Protein AF-A0A285PIR1-F1 (afdb_monomer)

Radius of gyration: 31.99 Å; Cα contacts (8 Å, |Δi|>4): 7; chains: 1; bounding box: 63×36×72 Å

Secondary structure (DSSP, 8-state):
--HHHHHHHHSHHHHHHHHHHHHHHHHHHHHHHHHHHHHHHHHHHHHHHHHHHHHHHHHHHHHHHTS-HHHHHHHHHHHH--

Organism: NCBI:txid372072

Foldseek 3Di:
DCVVVVVLVPDPNSVVVVVVCVVVVVVVVVVVVVVVVVVVVVVVVVVVVVVVVVVVVVVVVVVVVVDDVVNVVVVVVVVVVD

Mean predicted aligned error: 16.41 Å

pLDDT: mean 70.85, std 9.52, range [49.78, 91.06]

Structure (mmCIF, N/CA/C/O backbone):
data_AF-A0A285PIR1-F1
#
_entry.id   AF-A0A285PIR1-F1
#
loop_
_atom_site.group_PDB
_atom_site.id
_atom_site.type_symbol
_atom_site.label_atom_id
_atom_site.label_alt_id
_atom_site.label_comp_id
_atom_site.label_asym_id
_atom_site.label_entity_id
_atom_site.label_seq_id
_atom_site.pdbx_PDB_ins_code
_atom_site.Cartn_x
_atom_site.Cartn_y
_atom_site.Cartn_z
_atom_site.occupancy
_atom_site.B_iso_or_equiv
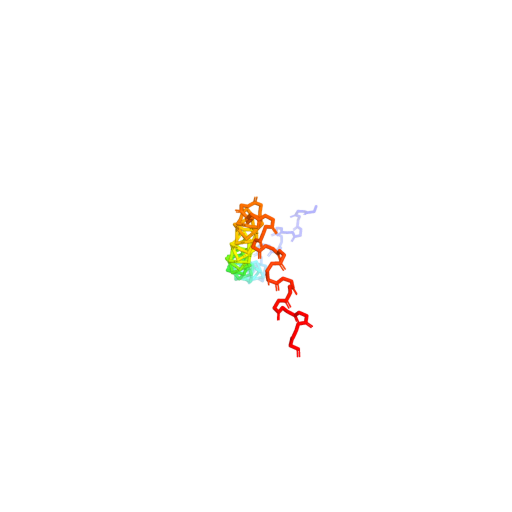_atom_site.auth_seq_id
_atom_site.auth_comp_id
_atom_site.auth_asym_id
_atom_site.auth_atom_id
_atom_site.pdbx_PDB_model_num
ATOM 1 N N . MET A 1 1 ? -31.854 14.426 15.765 1.00 49.78 1 MET A N 1
ATOM 2 C CA . MET A 1 1 ? -31.055 13.179 15.686 1.00 49.78 1 MET A CA 1
ATOM 3 C C . MET A 1 1 ? -29.959 13.140 16.765 1.00 49.78 1 MET A C 1
ATOM 5 O O . MET A 1 1 ? -28.869 12.656 16.521 1.00 49.78 1 MET A O 1
ATOM 9 N N . SER A 1 2 ? -30.238 13.658 17.967 1.00 59.66 2 SER A N 1
ATOM 10 C CA . SER A 1 2 ? -29.235 13.903 19.026 1.00 59.66 2 SER A CA 1
ATOM 11 C C . SER A 1 2 ? -29.652 13.325 20.386 1.00 59.66 2 SER A C 1
ATOM 13 O O . SER A 1 2 ? -28.791 13.014 21.199 1.00 59.66 2 SER A O 1
ATOM 15 N N . VAL A 1 3 ? -30.952 13.089 20.601 1.00 61.84 3 VAL A N 1
ATOM 16 C CA . VAL A 1 3 ? -31.499 12.535 21.856 1.00 61.84 3 VAL A CA 1
ATOM 17 C C . VAL A 1 3 ? -31.222 11.030 22.003 1.00 61.84 3 VAL A C 1
ATOM 19 O O . VAL A 1 3 ? -30.950 10.554 23.096 1.00 61.84 3 VAL A O 1
ATOM 22 N N . LEU A 1 4 ? -31.221 10.270 20.901 1.00 62.03 4 LEU A N 1
ATOM 23 C CA . LEU A 1 4 ? -30.888 8.835 20.919 1.00 62.03 4 LEU A CA 1
ATOM 24 C C . LEU A 1 4 ? -29.405 8.586 21.237 1.00 62.03 4 LEU A C 1
ATOM 26 O O . LEU A 1 4 ? -29.071 7.660 21.971 1.00 62.03 4 LEU A O 1
ATOM 30 N N . LEU A 1 5 ? -28.522 9.441 20.713 1.00 61.25 5 LEU A N 1
ATOM 31 C CA . LEU A 1 5 ? -27.078 9.376 20.947 1.00 61.25 5 LEU A CA 1
ATOM 32 C C . LEU A 1 5 ? -26.712 9.741 22.390 1.00 61.25 5 LEU A C 1
ATOM 34 O O . LEU A 1 5 ? -25.848 9.091 22.972 1.00 61.25 5 LEU A O 1
ATOM 38 N N . SER A 1 6 ? -27.385 10.732 22.983 1.00 61.22 6 SER A N 1
ATOM 39 C CA . SER A 1 6 ? -27.184 11.090 24.392 1.00 61.22 6 SER A CA 1
ATOM 40 C C . SER A 1 6 ? -27.755 10.048 25.357 1.00 61.22 6 SER A C 1
ATOM 42 O O . SER A 1 6 ? -27.190 9.830 26.426 1.00 61.22 6 SER A O 1
ATOM 44 N N . TRP A 1 7 ? -28.830 9.351 24.976 1.00 62.09 7 TRP A N 1
ATOM 45 C CA . TRP A 1 7 ? -29.389 8.265 25.785 1.00 62.09 7 TRP A CA 1
ATOM 46 C C . TRP A 1 7 ? -28.494 7.016 25.775 1.00 62.09 7 TRP A C 1
ATOM 48 O O . TRP A 1 7 ? -28.241 6.432 26.830 1.00 62.09 7 TRP A O 1
ATOM 58 N N . LEU A 1 8 ? -27.933 6.656 24.610 1.00 59.88 8 LEU A N 1
ATOM 59 C CA . LEU A 1 8 ? -26.960 5.563 24.490 1.00 59.88 8 LEU A CA 1
ATOM 60 C C . LEU A 1 8 ? -25.627 5.879 25.182 1.00 59.88 8 LEU A C 1
ATOM 62 O O . LEU A 1 8 ? -25.033 4.990 25.790 1.00 59.88 8 LEU A O 1
ATOM 66 N N . SER A 1 9 ? -25.137 7.120 25.111 1.00 59.59 9 SER A N 1
ATOM 67 C CA . SER A 1 9 ? -23.857 7.489 25.733 1.00 59.59 9 SER A CA 1
ATOM 68 C C . SER A 1 9 ? -23.919 7.523 27.265 1.00 59.59 9 SER A C 1
ATOM 70 O O . SER A 1 9 ? -22.904 7.282 27.922 1.00 59.59 9 SER A O 1
ATOM 72 N N . ALA A 1 10 ? -25.106 7.751 27.838 1.00 63.16 10 ALA A N 1
ATOM 73 C CA . ALA A 1 10 ? -25.347 7.695 29.278 1.00 63.16 10 ALA A CA 1
ATOM 74 C C . ALA A 1 10 ? -25.443 6.255 29.824 1.00 63.16 10 ALA A C 1
ATOM 76 O O . ALA A 1 10 ? -25.287 6.033 31.026 1.00 63.16 10 ALA A O 1
ATOM 77 N N . THR A 1 11 ? -25.670 5.255 28.964 1.00 69.00 11 THR A N 1
ATOM 78 C CA . THR A 1 11 ? -25.784 3.850 29.373 1.00 69.00 11 THR A CA 1
ATOM 79 C C . THR A 1 11 ? -24.430 3.133 29.326 1.00 69.00 11 THR A C 1
ATOM 81 O O . THR A 1 11 ? -23.651 3.284 28.384 1.00 69.00 11 THR A O 1
ATOM 84 N N . LYS A 1 12 ? -24.155 2.261 30.314 1.00 72.12 12 LYS A N 1
ATOM 85 C CA . LYS A 1 12 ? -22.940 1.411 30.355 1.00 72.12 12 LYS A CA 1
ATOM 86 C C . LYS A 1 12 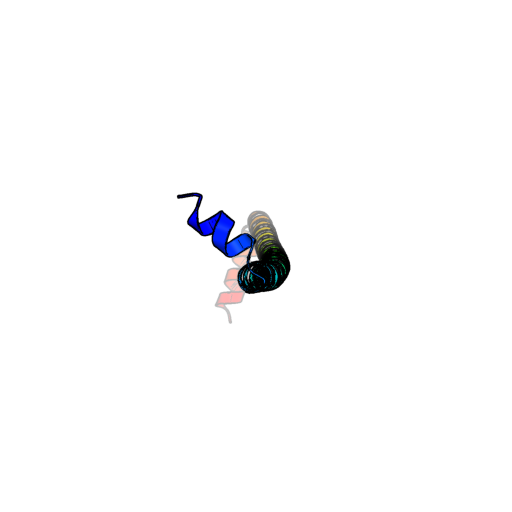? -22.705 0.643 29.045 1.00 72.12 12 LYS A C 1
ATOM 88 O O . LYS A 1 12 ? -21.558 0.447 28.653 1.00 72.12 12 LYS A O 1
ATOM 93 N N . VAL A 1 13 ? -23.785 0.254 28.364 1.00 75.56 13 VAL A N 1
ATOM 94 C CA . VAL A 1 13 ? -23.760 -0.480 27.092 1.00 75.56 13 VAL A CA 1
ATOM 95 C C . VAL A 1 13 ? -23.210 0.376 25.946 1.00 75.56 13 VAL A C 1
ATOM 97 O O . VAL A 1 13 ? -22.342 -0.093 25.217 1.00 75.56 13 VAL A O 1
ATOM 100 N N . GLY A 1 14 ? -23.623 1.641 25.807 1.00 71.69 14 GLY A N 1
ATOM 101 C CA . GLY A 1 14 ? -23.129 2.502 24.726 1.00 71.69 14 GLY A CA 1
ATOM 102 C C . GLY A 1 14 ? -21.652 2.867 24.879 1.00 71.69 14 GLY A C 1
ATOM 103 O O . GLY A 1 14 ? -20.924 2.893 23.888 1.00 71.69 14 GLY A O 1
ATOM 104 N N . ARG A 1 15 ? -21.167 3.037 26.120 1.00 77.69 15 ARG A N 1
ATOM 105 C CA . ARG A 1 15 ? -19.723 3.167 26.394 1.00 77.69 15 ARG A CA 1
ATOM 106 C C . ARG A 1 15 ? -18.94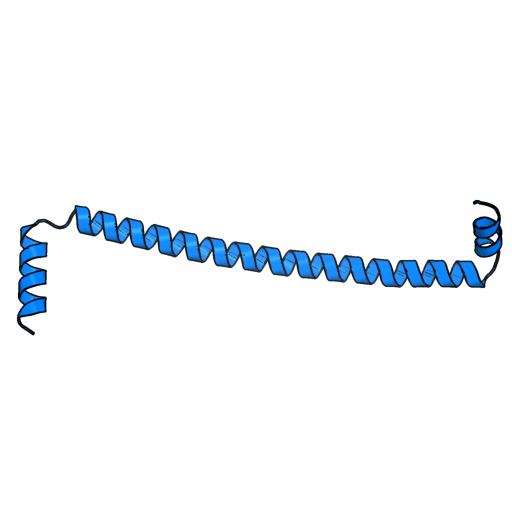7 1.924 25.972 1.00 77.69 15 ARG A C 1
ATOM 108 O O . ARG A 1 15 ? -17.886 2.061 25.371 1.00 77.69 15 ARG A O 1
ATOM 115 N N . TRP A 1 16 ? -19.465 0.732 26.258 1.00 83.69 16 TRP A N 1
ATOM 116 C CA . TRP A 1 16 ? -18.840 -0.517 25.824 1.00 83.69 16 TRP A CA 1
ATOM 117 C C . TRP A 1 16 ? -18.768 -0.614 24.302 1.00 83.69 16 TRP A C 1
ATOM 119 O O . TRP A 1 16 ? -17.682 -0.798 23.766 1.00 83.69 16 TRP A O 1
ATOM 129 N N . VAL A 1 17 ? -19.883 -0.377 23.606 1.00 82.25 17 VAL A N 1
ATOM 130 C CA . VAL A 1 17 ? -19.939 -0.403 22.136 1.00 82.25 17 VAL A CA 1
ATOM 131 C C . VAL A 1 17 ? -18.951 0.593 21.527 1.00 82.25 17 VAL A C 1
ATOM 133 O O . VAL A 1 17 ? -18.163 0.216 20.664 1.00 82.25 17 VAL A O 1
ATOM 136 N N . ALA A 1 18 ? -18.922 1.836 22.013 1.00 81.88 18 ALA A N 1
ATOM 137 C CA . ALA A 1 18 ? -17.979 2.846 21.535 1.00 81.88 18 ALA A CA 1
ATOM 138 C C . ALA A 1 18 ? -16.517 2.430 21.758 1.00 81.88 18 ALA A C 1
ATOM 140 O O . ALA A 1 18 ? -15.681 2.612 20.877 1.00 81.88 18 ALA A O 1
ATOM 141 N N . THR A 1 19 ? -16.212 1.828 22.911 1.00 84.25 19 THR A N 1
ATOM 142 C CA . THR A 1 19 ? -14.852 1.379 23.244 1.00 84.25 19 THR A CA 1
ATOM 143 C C . THR A 1 19 ? -14.428 0.203 22.362 1.00 84.25 19 THR A C 1
ATOM 145 O O . THR A 1 19 ? -13.312 0.189 21.848 1.00 84.25 19 THR A O 1
ATOM 148 N N . THR A 1 20 ? -15.327 -0.755 22.119 1.00 86.56 20 THR A N 1
ATOM 149 C CA . THR A 1 20 ? -15.088 -1.888 21.216 1.00 86.56 20 THR A CA 1
ATOM 150 C C . THR A 1 20 ? -14.883 -1.422 19.778 1.00 86.56 20 THR A C 1
ATOM 152 O O . THR A 1 20 ? -13.936 -1.858 19.127 1.00 86.56 20 THR A O 1
ATOM 155 N N . PHE A 1 21 ? -15.709 -0.496 19.287 1.00 87.69 21 PHE A N 1
ATOM 156 C CA . PHE A 1 21 ? -15.529 0.082 17.955 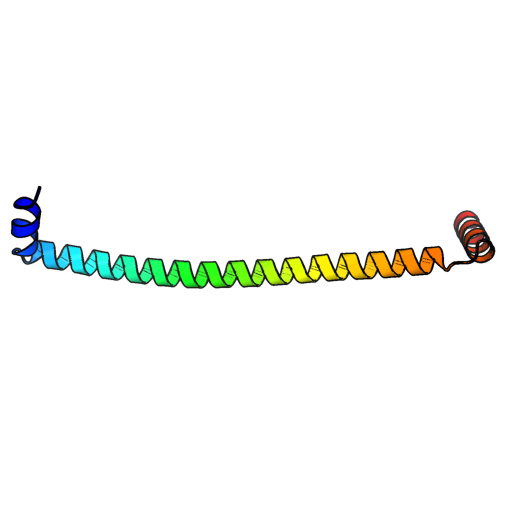1.00 87.69 21 PHE A CA 1
ATOM 157 C C . PHE A 1 21 ? -14.229 0.881 17.839 1.00 87.69 21 PHE A C 1
ATOM 159 O O . PHE A 1 21 ? -13.546 0.771 16.824 1.00 87.69 21 PHE A O 1
ATOM 166 N N . ALA A 1 22 ? -13.847 1.636 18.871 1.00 87.62 22 ALA A N 1
ATOM 167 C CA . ALA A 1 22 ? -12.580 2.363 18.888 1.00 87.62 22 ALA A CA 1
ATOM 168 C C . ALA A 1 22 ? -11.369 1.414 18.850 1.00 87.62 22 ALA A C 1
ATOM 170 O O . ALA A 1 22 ? -10.412 1.668 18.120 1.00 87.62 22 ALA A O 1
ATOM 171 N N . LEU A 1 23 ? -11.427 0.299 19.586 1.00 91.06 23 LEU A N 1
ATOM 172 C CA . LEU A 1 23 ? -10.398 -0.746 19.571 1.00 91.06 23 LEU A CA 1
ATOM 173 C C . LEU A 1 23 ? -10.298 -1.450 18.214 1.00 91.06 23 LEU A C 1
ATOM 175 O O . LEU A 1 23 ? -9.204 -1.624 17.684 1.00 91.06 23 LEU A O 1
ATOM 179 N N . LEU A 1 24 ? -11.430 -1.838 17.627 1.00 89.88 24 LEU A N 1
ATOM 180 C CA . LEU A 1 24 ? -11.441 -2.475 16.308 1.00 89.88 24 LEU A CA 1
ATOM 181 C C . LEU A 1 24 ? -10.975 -1.508 15.213 1.00 89.88 24 LEU A C 1
ATOM 183 O O . LEU A 1 24 ? -10.201 -1.890 14.337 1.00 89.88 24 LEU A O 1
ATOM 187 N N . GLY A 1 25 ? -11.396 -0.245 15.288 1.00 89.38 25 GLY A N 1
ATOM 188 C CA . GLY A 1 25 ? -10.977 0.802 14.363 1.00 89.38 25 GLY A CA 1
ATOM 189 C C . GLY A 1 25 ? -9.476 1.085 14.432 1.00 89.38 25 GLY A C 1
ATOM 190 O O . GLY A 1 25 ? -8.834 1.211 13.390 1.00 89.38 25 GLY A O 1
ATOM 191 N N . SER A 1 26 ? -8.887 1.129 15.631 1.00 87.19 26 SER A N 1
ATOM 192 C CA . SER A 1 26 ? -7.444 1.355 15.785 1.00 87.19 26 SER A CA 1
ATOM 193 C C . SER A 1 26 ? -6.618 0.191 15.232 1.00 87.19 26 SER A C 1
ATOM 195 O O . SER A 1 26 ? -5.657 0.422 14.498 1.00 87.19 26 SER A O 1
ATOM 197 N N . LEU A 1 27 ? -7.038 -1.054 15.478 1.00 87.31 27 LEU A N 1
ATOM 198 C CA . LEU A 1 27 ? -6.425 -2.247 14.887 1.00 87.31 27 LEU A CA 1
ATOM 199 C C . LEU A 1 27 ? -6.503 -2.236 13.356 1.00 87.31 27 LEU A C 1
ATOM 201 O O . LEU A 1 27 ? -5.504 -2.506 12.688 1.00 87.31 27 LEU A O 1
ATOM 205 N N . ALA A 1 28 ? -7.659 -1.873 12.795 1.00 84.94 28 ALA A N 1
ATOM 206 C CA . ALA A 1 28 ? -7.843 -1.777 11.350 1.00 84.94 28 ALA A CA 1
ATOM 207 C C . ALA A 1 28 ? -6.947 -0.698 10.718 1.00 84.94 28 ALA A C 1
ATOM 209 O O . ALA A 1 28 ? -6.346 -0.938 9.671 1.00 84.94 28 ALA A O 1
ATOM 210 N N . LEU A 1 29 ? -6.800 0.464 11.364 1.00 83.94 29 LEU A N 1
ATOM 211 C CA . LEU A 1 29 ? -5.911 1.533 10.898 1.00 83.94 29 LEU A CA 1
ATOM 212 C C . LEU A 1 29 ? -4.442 1.108 10.921 1.00 83.94 29 LEU A C 1
ATOM 214 O O . LEU A 1 29 ? -3.720 1.360 9.957 1.00 83.94 29 LEU A O 1
ATOM 218 N N . ILE A 1 30 ? -4.006 0.429 11.985 1.00 84.00 30 ILE A N 1
ATOM 219 C CA . ILE A 1 30 ? -2.644 -0.106 12.082 1.00 84.00 30 ILE A CA 1
ATOM 220 C C . ILE A 1 30 ? -2.407 -1.116 10.954 1.00 84.00 30 ILE A C 1
ATOM 222 O O . ILE A 1 30 ? -1.445 -0.974 10.198 1.00 84.00 30 ILE A O 1
ATOM 226 N N . ALA A 1 31 ? -3.311 -2.083 10.777 1.00 81.06 31 ALA A N 1
ATOM 227 C CA . ALA A 1 31 ? -3.214 -3.082 9.715 1.00 81.06 31 ALA A CA 1
ATOM 228 C C . ALA A 1 31 ? -3.166 -2.439 8.318 1.00 81.06 31 ALA A C 1
ATOM 230 O O . ALA A 1 31 ? -2.304 -2.783 7.507 1.00 81.06 31 ALA A O 1
ATOM 231 N N . ALA A 1 32 ? -4.027 -1.455 8.050 1.00 78.81 32 ALA A N 1
ATOM 232 C CA . ALA A 1 32 ? -4.037 -0.716 6.792 1.00 78.81 32 ALA A CA 1
ATOM 233 C C . ALA A 1 32 ? -2.731 0.061 6.567 1.00 78.81 32 ALA A C 1
ATOM 235 O O . ALA A 1 32 ? -2.212 0.082 5.451 1.00 78.81 32 ALA A O 1
ATOM 236 N N . HIS A 1 33 ? -2.163 0.660 7.616 1.00 78.19 33 HIS A N 1
ATOM 237 C CA . HIS A 1 33 ? -0.913 1.408 7.520 1.00 78.19 33 HIS A CA 1
ATOM 238 C C . HIS A 1 33 ? 0.288 0.496 7.225 1.00 78.19 33 HIS A C 1
ATOM 240 O O . HIS A 1 33 ? 1.114 0.812 6.364 1.00 78.19 33 HIS A O 1
ATOM 246 N N . PHE A 1 34 ? 0.355 -0.673 7.870 1.00 74.75 34 PHE A N 1
ATOM 247 C CA . PHE A 1 34 ? 1.363 -1.693 7.569 1.00 74.75 34 PHE A CA 1
ATOM 248 C C . PHE A 1 34 ? 1.201 -2.262 6.155 1.00 74.75 34 PHE A C 1
ATOM 250 O O . PHE A 1 34 ? 2.187 -2.384 5.425 1.00 74.75 34 PHE A O 1
ATOM 257 N N . TYR A 1 35 ? -0.033 -2.538 5.729 1.00 73.56 35 TYR A N 1
ATOM 258 C CA . TYR A 1 35 ? -0.314 -3.028 4.381 1.00 73.56 35 TYR A CA 1
ATOM 259 C C . TYR A 1 35 ? 0.051 -1.995 3.303 1.00 73.56 35 TYR A C 1
ATOM 261 O O . TYR A 1 35 ? 0.681 -2.330 2.297 1.00 73.56 35 TYR A O 1
ATOM 269 N N . ALA A 1 36 ? -0.263 -0.717 3.534 1.00 69.06 36 ALA A N 1
ATOM 270 C CA . ALA A 1 36 ? 0.105 0.376 2.641 1.00 69.06 36 ALA A CA 1
ATOM 271 C C . ALA A 1 36 ? 1.630 0.525 2.517 1.00 69.06 36 ALA A C 1
ATOM 273 O O . ALA A 1 36 ? 2.130 0.634 1.398 1.00 69.06 36 ALA A O 1
ATOM 274 N N . LYS A 1 37 ? 2.375 0.451 3.633 1.00 63.22 37 LYS A N 1
ATOM 275 C CA . LYS A 1 37 ? 3.850 0.462 3.622 1.00 63.22 37 LYS A CA 1
ATOM 276 C C . LYS A 1 37 ? 4.452 -0.737 2.886 1.00 63.22 37 LYS A C 1
ATOM 278 O O . LYS A 1 37 ? 5.424 -0.575 2.150 1.00 63.22 37 LYS A O 1
ATOM 283 N N . GLY A 1 38 ? 3.880 -1.930 3.048 1.00 63.16 38 GLY A N 1
ATOM 284 C CA . GLY A 1 38 ? 4.325 -3.119 2.316 1.00 63.16 38 GLY A CA 1
ATOM 285 C C . GLY A 1 38 ? 4.121 -2.973 0.805 1.00 63.16 38 GLY A C 1
ATOM 286 O O . GLY A 1 38 ? 5.013 -3.277 0.011 1.00 63.16 38 GLY A O 1
ATOM 287 N N . LYS A 1 39 ? 2.969 -2.430 0.398 1.00 61.06 39 LYS A N 1
ATOM 288 C CA . LYS A 1 39 ? 2.616 -2.248 -1.014 1.00 61.06 39 LYS A CA 1
ATOM 289 C C . LYS A 1 39 ? 3.431 -1.146 -1.695 1.00 61.06 39 LYS A C 1
ATOM 291 O O . LYS A 1 39 ? 3.794 -1.300 -2.862 1.00 61.06 39 LYS A O 1
ATOM 296 N N . THR A 1 40 ? 3.755 -0.059 -0.993 1.00 60.31 40 THR A N 1
ATOM 297 C CA . THR A 1 40 ? 4.641 0.984 -1.531 1.00 60.31 40 THR A CA 1
ATOM 298 C C . THR A 1 40 ? 6.065 0.470 -1.694 1.00 60.31 40 THR A C 1
ATOM 300 O O . THR A 1 40 ? 6.634 0.652 -2.764 1.00 60.31 40 THR A O 1
ATOM 303 N N . ALA A 1 41 ? 6.603 -0.271 -0.720 1.00 60.66 41 ALA A N 1
ATOM 304 C CA . ALA A 1 41 ? 7.929 -0.879 -0.836 1.00 60.66 41 ALA A CA 1
ATOM 305 C C . ALA A 1 41 ? 8.036 -1.859 -2.021 1.00 60.66 41 ALA A C 1
ATOM 307 O O . ALA A 1 41 ? 9.042 -1.855 -2.734 1.00 60.66 41 ALA A O 1
ATOM 308 N N . MET A 1 42 ? 6.995 -2.663 -2.278 1.00 60.06 42 MET A N 1
ATOM 309 C CA . MET A 1 42 ? 6.961 -3.539 -3.457 1.00 60.06 42 MET A CA 1
ATOM 310 C C . MET A 1 42 ? 6.894 -2.754 -4.770 1.00 60.06 42 MET A C 1
ATOM 312 O O . MET A 1 42 ? 7.631 -3.073 -5.701 1.00 60.06 42 MET A O 1
ATOM 316 N N . ARG A 1 43 ? 6.067 -1.701 -4.847 1.00 60.72 43 ARG A N 1
ATOM 317 C CA . ARG A 1 43 ? 5.992 -0.840 -6.040 1.00 60.72 43 ARG A CA 1
ATOM 318 C C . ARG A 1 43 ? 7.331 -0.185 -6.362 1.00 60.72 43 ARG A C 1
ATOM 320 O O . ARG A 1 43 ? 7.729 -0.193 -7.521 1.00 60.72 43 ARG A O 1
ATOM 327 N N . THR A 1 44 ? 8.049 0.312 -5.357 1.00 61.59 44 THR A N 1
ATOM 328 C CA . THR A 1 44 ? 9.358 0.946 -5.563 1.00 61.59 44 THR A CA 1
ATOM 329 C C . THR A 1 44 ? 10.408 -0.055 -6.046 1.00 61.59 44 THR A C 1
ATOM 331 O O . THR A 1 44 ? 11.219 0.283 -6.904 1.00 61.59 44 THR A O 1
ATOM 334 N N . LYS A 1 45 ? 10.387 -1.301 -5.546 1.00 67.12 45 LYS A N 1
ATOM 335 C CA . LYS A 1 45 ? 11.278 -2.365 -6.042 1.00 67.12 45 LYS A CA 1
ATOM 336 C C . LYS A 1 45 ? 10.999 -2.707 -7.504 1.00 67.12 45 LYS A C 1
ATOM 338 O O . LYS A 1 45 ? 11.936 -2.777 -8.290 1.00 67.12 45 LYS A O 1
ATOM 343 N N . HIS A 1 46 ? 9.729 -2.856 -7.875 1.00 64.88 46 HIS A N 1
ATOM 344 C CA . HIS A 1 46 ? 9.349 -3.115 -9.264 1.00 64.88 46 HIS A CA 1
ATOM 345 C C . HIS A 1 46 ? 9.710 -1.956 -10.195 1.00 64.88 46 HIS A C 1
ATOM 347 O O . HIS A 1 46 ? 10.246 -2.183 -11.271 1.00 64.88 46 HIS A O 1
ATOM 353 N N . GLN A 1 47 ? 9.483 -0.711 -9.772 1.00 67.69 47 GLN A N 1
ATOM 354 C CA . GLN A 1 47 ? 9.872 0.455 -10.565 1.00 67.69 47 GLN A CA 1
ATOM 355 C C . GLN A 1 47 ? 11.386 0.536 -10.767 1.00 67.69 47 GLN A C 1
ATOM 357 O O . GLN A 1 47 ? 11.815 0.827 -11.877 1.00 67.69 47 GLN A O 1
ATOM 362 N N . ARG A 1 48 ? 12.193 0.230 -9.741 1.00 69.44 48 ARG A N 1
ATOM 363 C CA . ARG A 1 48 ? 13.656 0.165 -9.887 1.00 69.44 48 ARG A CA 1
ATOM 364 C C . ARG A 1 48 ? 14.088 -0.903 -10.886 1.00 69.44 48 ARG A C 1
ATOM 366 O O . ARG A 1 48 ? 14.879 -0.584 -11.756 1.00 69.44 48 ARG A O 1
ATOM 373 N N . GLN A 1 49 ? 13.528 -2.110 -10.808 1.00 73.94 49 GLN A N 1
ATOM 374 C CA . GLN A 1 49 ? 13.848 -3.179 -11.761 1.00 73.94 49 GLN A CA 1
ATOM 375 C C . GLN A 1 49 ? 13.477 -2.809 -13.202 1.00 73.94 49 GLN A C 1
ATOM 377 O O . GLN A 1 49 ? 14.239 -3.088 -14.118 1.00 73.94 49 GLN A O 1
ATOM 382 N N . ILE A 1 50 ? 12.336 -2.147 -13.408 1.00 75.25 50 ILE A N 1
ATOM 383 C CA . ILE A 1 50 ? 11.925 -1.682 -14.741 1.00 75.25 50 ILE A CA 1
ATOM 384 C C . ILE A 1 50 ? 12.876 -0.593 -15.258 1.00 75.25 50 ILE A C 1
ATOM 386 O O . ILE A 1 50 ? 13.247 -0.612 -16.425 1.00 75.25 50 ILE A O 1
ATOM 390 N N . LEU A 1 51 ? 13.286 0.347 -14.403 1.00 76.69 51 LEU A N 1
ATOM 391 C CA . LEU A 1 51 ? 14.258 1.385 -14.764 1.00 76.69 51 LEU A CA 1
ATOM 392 C C . LEU A 1 51 ? 15.627 0.796 -15.122 1.00 76.69 51 LEU A C 1
ATOM 394 O O . LEU A 1 51 ? 16.232 1.234 -16.093 1.00 76.69 51 LEU A O 1
ATOM 398 N N . GLU A 1 52 ? 16.079 -0.209 -14.376 1.00 76.94 52 GLU A N 1
ATOM 399 C CA . GLU A 1 52 ? 17.346 -0.904 -14.613 1.00 76.94 52 GLU A CA 1
ATOM 400 C C . GLU A 1 52 ? 17.316 -1.694 -15.936 1.00 76.94 52 GLU A C 1
ATOM 402 O O . GLU A 1 52 ? 18.275 -1.644 -16.705 1.00 76.94 52 GLU A O 1
ATOM 407 N N . ASP A 1 53 ? 16.185 -2.336 -16.265 1.00 76.75 53 ASP A N 1
ATOM 408 C CA . ASP A 1 53 ? 15.989 -2.994 -17.568 1.00 76.75 53 ASP A CA 1
ATOM 409 C C . ASP A 1 53 ? 15.979 -1.981 -18.725 1.00 76.75 53 ASP A C 1
ATOM 411 O O . ASP A 1 53 ? 16.599 -2.206 -19.762 1.00 76.75 53 ASP A O 1
ATOM 415 N N . ILE A 1 54 ? 15.328 -0.8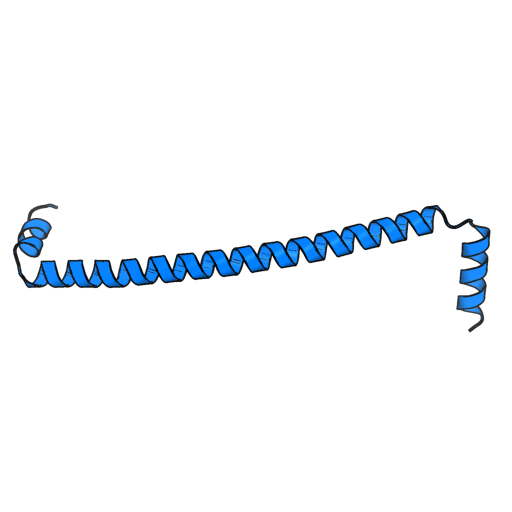26 -18.545 1.00 76.75 54 ILE A N 1
ATOM 416 C CA . ILE A 1 54 ? 15.306 0.244 -19.555 1.00 76.75 54 ILE A CA 1
ATOM 417 C C . ILE A 1 54 ? 16.703 0.846 -19.758 1.00 76.75 54 ILE A C 1
ATOM 419 O O . ILE A 1 54 ? 17.088 1.121 -20.895 1.00 76.75 54 ILE A O 1
ATOM 423 N N . GLU A 1 55 ? 17.471 1.054 -18.687 1.00 79.44 55 GLU A N 1
ATOM 424 C CA . GLU A 1 55 ? 18.838 1.572 -18.782 1.00 79.44 55 GLU A CA 1
ATOM 425 C C . GLU A 1 55 ? 19.762 0.580 -19.497 1.00 79.44 55 GLU A C 1
ATOM 427 O O . GLU A 1 55 ? 20.518 0.980 -20.383 1.00 79.44 55 GLU A O 1
ATOM 432 N N . ASN A 1 56 ? 19.659 -0.713 -19.176 1.00 76.44 56 ASN A N 1
ATOM 433 C CA . ASN A 1 56 ? 20.426 -1.752 -19.860 1.00 76.44 56 ASN A CA 1
ATOM 434 C C . ASN A 1 56 ? 20.073 -1.848 -21.344 1.00 76.44 56 ASN A C 1
ATOM 436 O O . ASN A 1 56 ? 20.980 -1.930 -22.168 1.00 76.44 56 ASN A O 1
ATOM 440 N N . ARG A 1 57 ? 18.787 -1.770 -21.707 1.00 71.06 57 ARG A N 1
ATOM 441 C CA . ARG A 1 57 ? 18.371 -1.731 -23.119 1.00 71.06 57 ARG A CA 1
ATOM 442 C C . ARG A 1 57 ? 18.924 -0.510 -23.843 1.00 71.06 57 ARG A C 1
ATOM 444 O O . ARG A 1 57 ? 19.452 -0.659 -24.932 1.00 71.06 57 ARG A O 1
ATOM 451 N N . ARG A 1 58 ? 18.890 0.677 -23.225 1.00 69.62 58 ARG A N 1
ATOM 452 C CA . ARG A 1 58 ? 19.485 1.885 -23.821 1.00 69.62 58 ARG A CA 1
ATOM 453 C C . ARG A 1 58 ? 20.990 1.774 -24.030 1.00 69.62 58 ARG A C 1
ATOM 455 O O . ARG A 1 58 ? 21.479 2.281 -25.030 1.00 69.62 58 ARG A O 1
ATOM 462 N N . LYS A 1 59 ? 21.723 1.164 -23.095 1.00 70.81 59 LYS A N 1
ATOM 463 C CA . LYS A 1 59 ? 23.161 0.907 -23.274 1.00 70.81 59 LYS A CA 1
ATOM 464 C C . LYS A 1 59 ? 23.401 -0.071 -24.415 1.00 70.81 59 LYS A C 1
ATOM 466 O O . LYS A 1 59 ? 24.277 0.177 -25.226 1.00 70.81 59 LYS A O 1
ATOM 471 N N . LEU A 1 60 ? 22.591 -1.125 -24.505 1.00 67.75 60 LEU A N 1
ATOM 472 C CA . LEU A 1 60 ? 22.690 -2.100 -25.585 1.00 67.75 60 LEU A CA 1
ATOM 473 C C . LEU A 1 60 ? 22.398 -1.466 -26.954 1.00 67.75 60 LEU A C 1
ATOM 475 O O . LEU A 1 60 ? 23.149 -1.694 -27.891 1.00 67.75 60 LEU A O 1
ATOM 479 N N . ASP A 1 61 ? 21.357 -0.637 -27.054 1.00 63.50 61 ASP A N 1
ATOM 480 C CA . ASP A 1 61 ? 21.025 0.097 -28.281 1.00 63.50 61 ASP A CA 1
ATOM 481 C C . ASP A 1 61 ? 22.122 1.113 -28.641 1.00 63.50 61 ASP A C 1
ATOM 483 O O . ASP A 1 61 ? 22.477 1.241 -29.806 1.00 63.50 61 ASP A O 1
ATOM 487 N N . ALA A 1 62 ? 22.708 1.797 -27.652 1.00 66.06 62 ALA A N 1
ATOM 488 C CA . ALA A 1 62 ? 23.817 2.725 -27.877 1.00 66.06 62 ALA A CA 1
ATOM 489 C C . ALA A 1 62 ? 25.110 2.016 -28.314 1.00 66.06 62 ALA A C 1
ATOM 491 O O . ALA A 1 62 ? 25.848 2.560 -29.137 1.00 66.06 62 ALA A O 1
ATOM 492 N N . ASP A 1 63 ? 25.374 0.821 -27.780 1.00 62.78 63 ASP A N 1
ATOM 493 C CA . ASP A 1 63 ? 26.475 -0.036 -28.222 1.00 62.78 63 ASP A CA 1
ATOM 494 C C . ASP A 1 63 ? 26.223 -0.546 -29.647 1.00 62.78 63 ASP A C 1
ATOM 496 O O . ASP A 1 63 ? 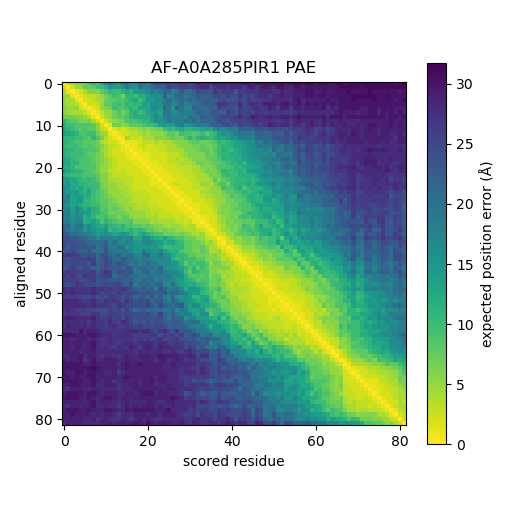27.158 -0.590 -30.438 1.00 62.78 63 ASP A O 1
ATOM 500 N N . ILE A 1 64 ? 24.974 -0.880 -30.004 1.00 61.09 64 ILE A N 1
ATOM 501 C CA . ILE A 1 64 ? 24.593 -1.261 -31.375 1.00 61.09 64 ILE A CA 1
ATOM 502 C C . ILE A 1 64 ? 24.768 -0.086 -32.346 1.00 61.09 64 ILE A C 1
ATOM 504 O O . ILE A 1 64 ? 25.291 -0.294 -33.432 1.00 61.09 64 ILE A O 1
ATOM 508 N N . ASP A 1 65 ? 24.407 1.137 -31.954 1.00 61.38 65 ASP A N 1
ATOM 509 C CA . ASP A 1 65 ? 24.638 2.345 -32.766 1.00 61.38 65 ASP A CA 1
ATOM 510 C C . ASP A 1 65 ? 26.136 2.672 -32.938 1.00 61.38 65 ASP A C 1
ATOM 512 O O . ASP A 1 65 ? 26.511 3.382 -33.868 1.00 61.38 65 ASP A O 1
ATOM 516 N N . HIS A 1 66 ? 26.999 2.174 -32.045 1.00 60.84 66 HIS A N 1
ATOM 517 C CA . HIS A 1 66 ? 28.460 2.291 -32.149 1.00 60.84 66 HIS A CA 1
ATOM 518 C C . HIS A 1 66 ? 29.126 1.073 -32.800 1.00 60.84 66 HIS A C 1
ATOM 520 O O . HIS A 1 66 ? 30.353 1.058 -32.936 1.00 60.84 66 HIS A O 1
ATOM 526 N N . LEU A 1 67 ? 28.360 0.047 -33.183 1.00 59.94 67 LEU A N 1
ATOM 527 C CA . LEU A 1 67 ? 28.894 -1.071 -33.944 1.00 59.94 67 LEU A CA 1
ATOM 528 C C . LEU A 1 67 ? 29.064 -0.632 -35.400 1.00 59.94 67 LEU A C 1
ATOM 530 O O . LEU A 1 67 ? 28.096 -0.292 -36.072 1.00 59.94 67 LEU A O 1
ATOM 534 N N . ASP A 1 68 ? 30.308 -0.661 -35.869 1.00 61.50 68 ASP A N 1
ATOM 535 C CA . ASP A 1 68 ? 30.649 -0.394 -37.264 1.00 61.50 68 ASP A CA 1
ATOM 536 C C . ASP A 1 68 ? 29.955 -1.430 -38.171 1.00 61.50 68 ASP A C 1
ATOM 538 O O . ASP A 1 68 ? 29.863 -2.614 -37.816 1.00 61.50 68 ASP A O 1
ATOM 542 N N . ASP A 1 69 ? 29.468 -1.006 -39.341 1.00 67.75 69 ASP A N 1
ATOM 543 C CA . ASP A 1 69 ? 28.665 -1.847 -40.251 1.00 67.75 69 ASP A CA 1
ATOM 544 C C . ASP A 1 69 ? 29.386 -3.162 -40.627 1.00 67.75 69 ASP A C 1
ATOM 546 O O . ASP A 1 69 ? 28.756 -4.209 -40.827 1.00 67.75 69 ASP A O 1
ATOM 550 N N . ASP A 1 70 ? 30.721 -3.139 -40.636 1.00 68.56 70 ASP A N 1
ATOM 551 C CA . ASP A 1 70 ? 31.585 -4.292 -40.901 1.00 68.56 70 AS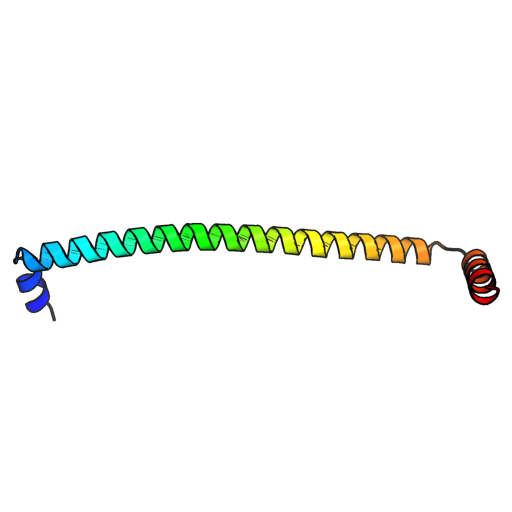P A CA 1
ATOM 552 C C . ASP A 1 70 ? 31.511 -5.368 -39.798 1.00 68.56 70 ASP A C 1
ATOM 554 O O . ASP A 1 70 ? 31.521 -6.571 -40.090 1.00 68.56 70 ASP A O 1
ATOM 558 N N . ASP A 1 71 ? 31.377 -4.974 -38.529 1.00 68.69 71 ASP A N 1
ATOM 559 C CA . ASP A 1 71 ? 31.227 -5.909 -37.407 1.00 68.69 71 ASP A CA 1
ATOM 560 C C . ASP A 1 71 ? 29.814 -6.510 -37.357 1.00 68.69 71 ASP A C 1
ATOM 562 O O . ASP A 1 71 ? 29.641 -7.678 -36.980 1.00 68.69 71 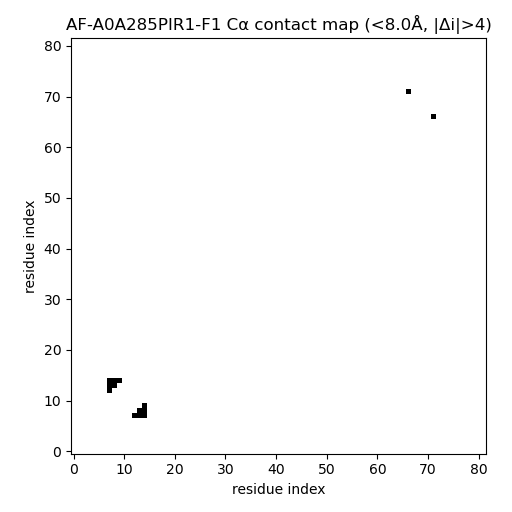ASP A O 1
ATOM 566 N N . ILE A 1 72 ? 28.801 -5.754 -37.796 1.00 68.00 72 ILE A N 1
ATOM 567 C CA . ILE A 1 72 ? 27.423 -6.240 -37.957 1.00 68.00 72 ILE A CA 1
ATOM 568 C C . ILE A 1 72 ? 27.367 -7.292 -39.072 1.00 68.00 72 ILE A C 1
ATOM 570 O O . ILE A 1 72 ? 26.836 -8.390 -38.863 1.00 68.00 72 ILE A O 1
ATOM 574 N N . ALA A 1 73 ? 27.977 -7.008 -40.227 1.00 69.25 73 ALA A N 1
ATOM 575 C CA . ALA A 1 73 ? 28.047 -7.934 -41.356 1.00 69.25 73 ALA A CA 1
ATOM 576 C C . ALA A 1 73 ? 28.778 -9.237 -40.989 1.00 69.25 73 ALA A C 1
ATOM 578 O O . ALA A 1 73 ? 28.314 -10.335 -41.315 1.00 69.25 73 ALA A O 1
ATOM 579 N N . LYS A 1 74 ? 29.884 -9.135 -40.241 1.00 70.44 74 LYS A N 1
ATOM 580 C CA . LYS A 1 74 ? 30.663 -10.290 -39.779 1.00 70.44 74 LYS A CA 1
ATOM 581 C C . LYS A 1 74 ? 29.884 -11.165 -38.794 1.00 70.44 74 LYS A C 1
ATOM 583 O O . LYS A 1 74 ? 29.899 -12.389 -38.916 1.00 70.44 74 LYS A O 1
ATOM 588 N N . ARG A 1 75 ? 29.141 -10.558 -37.861 1.00 67.94 75 ARG A N 1
ATOM 589 C CA . ARG A 1 75 ? 28.270 -11.291 -36.923 1.00 67.94 75 ARG A CA 1
ATOM 590 C C . ARG A 1 75 ? 27.076 -11.949 -37.616 1.00 67.94 75 ARG A C 1
ATOM 592 O O . ARG A 1 75 ? 26.721 -13.067 -37.248 1.00 67.94 75 ARG A O 1
ATOM 599 N N . MET A 1 76 ? 26.473 -11.304 -38.617 1.00 72.69 76 MET A N 1
ATOM 600 C CA . MET A 1 76 ? 25.413 -11.922 -39.426 1.00 72.69 76 MET A CA 1
ATOM 601 C C . MET A 1 76 ? 25.933 -13.130 -40.209 1.00 72.69 76 MET A C 1
ATOM 603 O O . MET A 1 76 ? 25.280 -14.171 -40.213 1.00 72.69 76 MET A O 1
ATOM 607 N N . HIS A 1 77 ? 27.118 -13.029 -40.813 1.00 71.94 77 HIS A N 1
ATOM 608 C CA . HIS A 1 77 ? 27.735 -14.139 -41.537 1.00 71.94 77 HIS A CA 1
ATOM 609 C C . HIS A 1 77 ? 28.031 -15.347 -40.624 1.00 71.94 77 HIS A C 1
ATOM 611 O O . HIS A 1 77 ? 27.714 -16.486 -40.972 1.00 71.94 77 HIS A O 1
ATOM 617 N N . ASP A 1 78 ? 28.575 -15.117 -39.426 1.00 72.00 78 ASP A N 1
ATOM 618 C CA . ASP A 1 78 ? 28.846 -16.187 -38.452 1.00 72.00 78 ASP A CA 1
ATOM 61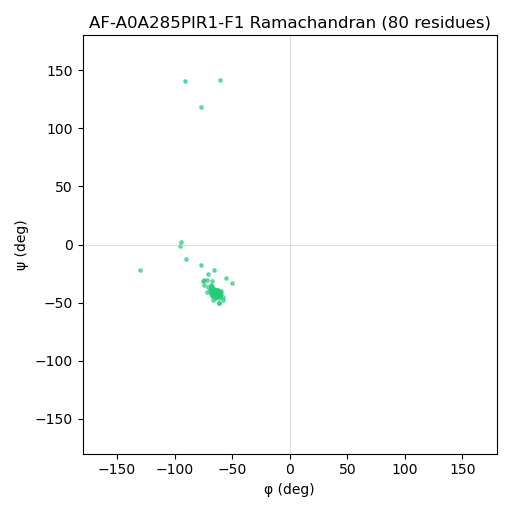9 C C . ASP A 1 78 ? 27.565 -16.823 -37.886 1.00 72.00 78 ASP A C 1
ATOM 621 O O . ASP A 1 78 ? 27.543 -18.016 -37.585 1.00 72.00 78 ASP A O 1
ATOM 625 N N . HIS A 1 79 ? 26.477 -16.058 -37.757 1.00 69.06 79 HIS A N 1
ATOM 626 C CA . HIS A 1 79 ? 25.202 -16.591 -37.269 1.00 69.06 79 HIS A CA 1
ATOM 627 C C . HIS A 1 79 ? 24.472 -17.445 -38.315 1.00 69.06 79 HIS A C 1
ATOM 629 O O . HIS A 1 79 ? 23.759 -18.370 -37.949 1.00 69.06 79 HIS A O 1
ATOM 635 N N . TRP A 1 80 ? 24.653 -17.147 -39.604 1.00 67.50 80 TRP A N 1
ATOM 636 C CA . TRP A 1 80 ? 24.023 -17.873 -40.715 1.00 67.50 80 TRP A CA 1
ATOM 637 C C . TRP A 1 80 ? 24.850 -19.062 -41.229 1.00 67.50 80 TRP A C 1
ATOM 639 O O . TRP A 1 80 ? 24.341 -19.867 -42.005 1.00 67.50 80 TRP A O 1
ATOM 649 N N . SER A 1 81 ? 26.120 -19.172 -40.829 1.00 61.88 81 SER A N 1
ATOM 650 C CA . SER A 1 81 ? 27.016 -20.280 -41.201 1.00 61.88 81 SER A CA 1
ATOM 651 C C . SER A 1 81 ? 27.065 -21.418 -40.171 1.00 61.88 81 SER A C 1
ATOM 653 O O . SER A 1 81 ? 27.794 -22.393 -40.372 1.00 61.88 81 SER A O 1
ATOM 655 N N . ARG A 1 82 ? 26.277 -21.317 -39.093 1.00 51.78 82 ARG A N 1
ATOM 656 C CA . ARG A 1 82 ? 25.989 -22.398 -38.139 1.00 51.78 82 ARG A CA 1
ATOM 657 C C . ARG A 1 82 ? 24.637 -23.035 -38.424 1.00 51.78 82 ARG A C 1
ATOM 659 O O . ARG A 1 82 ? 24.556 -24.267 -38.232 1.00 51.78 82 ARG A O 1
#

Sequence (82 aa):
MSVLLSWLSATKVGRWVATTFALLGSLALIAAHFYAKGKTAMRTKHQRQILEDIENRRKLDADIDHLDDDDIAKRMHDHWSR

Solvent-accessible surface area (backbone atoms only — not comparable to full-atom values): 4596 Å² total; per-residue (Å²): 142,57,68,68,58,56,56,36,59,74,33,76,64,39,49,49,52,54,51,52,51,52,54,52,48,52,52,50,50,51,52,50,52,53,52,50,53,54,52,50,55,50,50,54,52,52,50,50,54,51,50,51,52,51,50,52,49,51,51,53,53,53,51,54,75,66,51,53,72,69,59,54,52,52,51,51,51,59,64,72,75,109